Protein AF-A3RF07-F1 (afdb_monomer_lite)

Secondary structure (DSSP, 8-state):
-TTTTTHHHHHHHHHHHH--S-----PPPSSSSPPPGGGS--TTS--

Radius of gyration: 17.82 Å; chains: 1; bounding box: 29×15×51 Å

pLDDT: mean 86.71, std 12.2, range [44.97, 97.44]

Organism: NCBI:txid128780

Sequence (47 aa):
CQGRMCIGYCSDRLRRATGRHDVGWLRPRLPIDPIPFSAFQNLGTEA

Structure (mmCIF, N/CA/C/O backbone):
data_AF-A3RF07-F1
#
_entry.id   AF-A3RF07-F1
#
loop_
_atom_site.group_PDB
_atom_site.id
_atom_site.type_symbol
_atom_site.label_atom_id
_atom_site.label_alt_id
_atom_site.label_comp_id
_atom_site.label_asym_id
_atom_site.label_entity_id
_atom_site.label_seq_id
_atom_site.pdbx_PDB_ins_code
_atom_site.Cartn_x
_atom_site.Cartn_y
_atom_site.Cartn_z
_atom_site.occupancy
_atom_site.B_iso_or_equiv
_atom_site.auth_seq_id
_atom_site.auth_comp_id
_atom_site.auth_asym_id
_atom_site.auth_atom_id
_atom_site.pdbx_PDB_model_num
ATOM 1 N N . CYS A 1 1 ? 7.160 1.193 -3.785 1.00 81.38 1 CYS A N 1
ATOM 2 C CA . CYS A 1 1 ? 6.983 -0.061 -3.013 1.00 81.38 1 CYS A CA 1
ATOM 3 C C . CYS A 1 1 ? 5.525 -0.552 -2.921 1.00 81.38 1 CYS A C 1
ATOM 5 O O . CYS A 1 1 ? 5.275 -1.436 -2.113 1.00 81.38 1 CYS A O 1
ATOM 7 N N . GLN A 1 2 ? 4.561 -0.021 -3.694 1.00 89.56 2 GLN A N 1
ATOM 8 C CA . GLN A 1 2 ? 3.153 -0.475 -3.673 1.00 89.56 2 GLN A CA 1
ATOM 9 C C . GLN A 1 2 ? 2.544 -0.680 -2.270 1.00 89.56 2 GLN A C 1
ATOM 11 O O . GLN A 1 2 ? 1.862 -1.662 -2.001 1.00 89.56 2 GLN A O 1
ATOM 16 N N . GLY A 1 3 ? 2.836 0.224 -1.336 1.00 91.38 3 GLY A N 1
ATOM 17 C CA . GLY A 1 3 ? 2.302 0.125 0.020 1.00 91.38 3 GLY A CA 1
ATOM 18 C C . GLY A 1 3 ? 2.996 -0.884 0.940 1.00 91.38 3 GLY A C 1
ATOM 19 O O . GLY A 1 3 ? 2.618 -0.945 2.103 1.00 91.38 3 GLY A O 1
ATOM 20 N N . ARG A 1 4 ? 4.041 -1.609 0.503 1.00 89.50 4 ARG A N 1
ATOM 21 C CA . ARG A 1 4 ? 4.715 -2.657 1.305 1.00 89.50 4 ARG A CA 1
ATOM 22 C C . ARG A 1 4 ? 5.188 -2.176 2.686 1.00 89.50 4 ARG A C 1
ATOM 24 O O . ARG A 1 4 ? 5.179 -2.959 3.624 1.00 89.50 4 ARG A O 1
ATOM 31 N N . MET A 1 5 ? 5.559 -0.899 2.820 1.00 93.44 5 MET A N 1
ATOM 32 C CA . MET A 1 5 ? 5.983 -0.328 4.110 1.00 93.44 5 MET A CA 1
ATOM 33 C C . MET A 1 5 ? 4.888 0.454 4.844 1.00 93.44 5 MET A C 1
ATOM 35 O O . MET A 1 5 ? 4.919 0.539 6.065 1.00 93.44 5 MET A O 1
ATOM 39 N N . CYS A 1 6 ? 3.932 1.053 4.128 1.00 93.75 6 CYS A N 1
ATOM 40 C CA . CYS A 1 6 ? 2.998 2.015 4.722 1.00 93.75 6 CYS A CA 1
ATOM 41 C C . CYS A 1 6 ? 1.567 1.492 4.896 1.00 93.75 6 CYS A C 1
ATOM 43 O O . CYS A 1 6 ? 0.825 2.055 5.697 1.00 93.75 6 CYS A O 1
ATOM 45 N N . ILE A 1 7 ? 1.166 0.415 4.210 1.00 93.69 7 ILE A N 1
ATOM 46 C CA . ILE A 1 7 ? -0.238 -0.025 4.174 1.00 93.69 7 ILE A CA 1
ATOM 47 C C . ILE A 1 7 ? -0.795 -0.380 5.558 1.00 93.69 7 ILE A C 1
ATOM 49 O O . ILE A 1 7 ? -1.940 -0.043 5.860 1.00 93.69 7 ILE A O 1
ATOM 53 N N . GLY A 1 8 ? 0.018 -0.993 6.426 1.00 93.06 8 GLY A N 1
ATOM 54 C CA . GLY A 1 8 ? -0.383 -1.329 7.794 1.00 93.06 8 GLY A CA 1
ATOM 55 C C . GLY A 1 8 ? -0.679 -0.083 8.628 1.00 93.06 8 GLY A C 1
ATOM 56 O O . GLY A 1 8 ? -1.745 0.020 9.231 1.00 93.06 8 GLY A O 1
ATOM 57 N N . TYR A 1 9 ? 0.222 0.901 8.587 1.00 94.75 9 TYR A N 1
ATOM 58 C CA . TYR A 1 9 ? 0.051 2.172 9.292 1.00 94.75 9 TYR A CA 1
ATOM 59 C C . TYR A 1 9 ? -1.142 2.975 8.759 1.00 94.75 9 TYR A C 1
ATOM 61 O O . TYR A 1 9 ? -1.945 3.48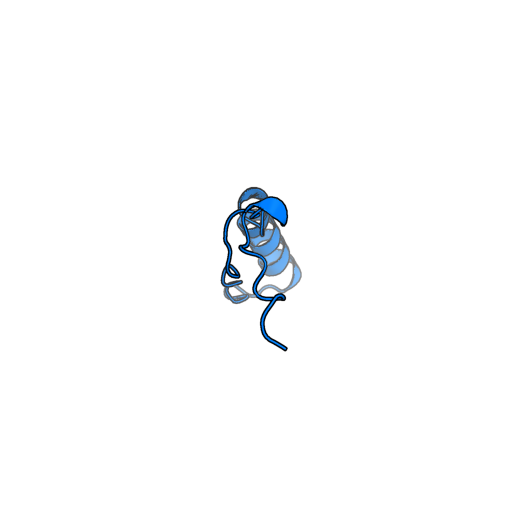8 9.537 1.00 94.75 9 TYR A O 1
ATOM 69 N N . CYS A 1 10 ? -1.309 3.045 7.437 1.00 93.88 10 CYS A N 1
ATOM 70 C CA . CYS A 1 10 ? -2.455 3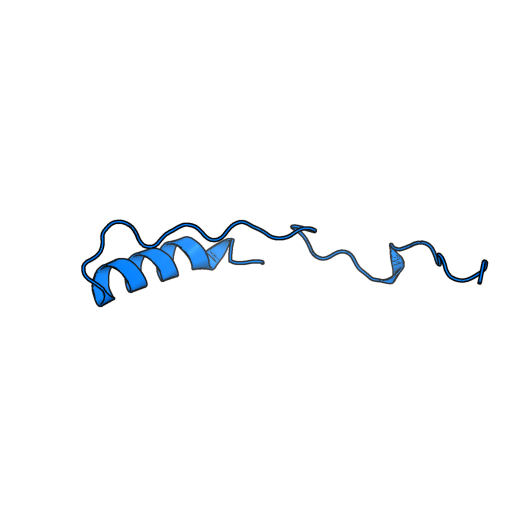.715 6.825 1.00 93.88 10 CYS A CA 1
ATOM 71 C C . CYS A 1 10 ? -3.780 3.049 7.220 1.00 93.88 10 CYS A C 1
ATOM 73 O O . CYS A 1 10 ? -4.740 3.748 7.538 1.00 93.88 10 CYS A O 1
ATOM 75 N N . SER A 1 11 ? -3.820 1.714 7.261 1.00 94.75 11 SER A N 1
ATOM 76 C CA . SER A 1 11 ? -5.008 0.969 7.689 1.00 94.75 11 SER A CA 1
ATOM 77 C C . SER A 1 11 ? -5.330 1.228 9.162 1.00 94.75 11 SER A C 1
ATOM 79 O O . SER A 1 11 ? -6.486 1.461 9.494 1.00 94.75 11 SER A O 1
ATOM 81 N N . ASP A 1 12 ? -4.325 1.254 10.046 1.00 95.12 12 ASP A N 1
ATOM 82 C CA . ASP A 1 12 ? -4.516 1.609 11.461 1.00 95.12 12 ASP A CA 1
ATOM 83 C C . ASP A 1 12 ? -5.097 3.020 11.625 1.00 95.12 12 ASP A C 1
ATOM 85 O O . ASP A 1 12 ? -6.104 3.213 12.309 1.00 95.12 12 ASP A O 1
ATOM 89 N N . ARG A 1 13 ? -4.523 4.009 10.930 1.00 96.88 13 ARG A N 1
ATOM 90 C CA . ARG A 1 13 ? -5.028 5.389 10.951 1.00 96.88 13 ARG A CA 1
ATOM 91 C C . ARG A 1 13 ? -6.460 5.487 10.435 1.00 96.88 13 ARG A C 1
ATOM 93 O O . ARG A 1 13 ? -7.264 6.200 11.033 1.00 96.88 13 ARG A O 1
ATOM 100 N N . LEU A 1 14 ? -6.792 4.747 9.380 1.00 96.00 14 LEU A N 1
ATOM 101 C CA . LEU A 1 14 ? -8.136 4.722 8.814 1.00 96.00 14 LEU A CA 1
ATOM 102 C C . LEU A 1 14 ? -9.151 4.092 9.778 1.00 96.00 14 LEU A C 1
ATOM 104 O O . LEU A 1 14 ? -10.242 4.636 9.943 1.00 96.00 14 LEU A O 1
ATOM 108 N N . ARG A 1 15 ? -8.786 3.009 10.477 1.00 96.25 15 ARG A N 1
ATOM 109 C CA . ARG A 1 15 ? -9.630 2.409 11.526 1.00 96.25 15 ARG A CA 1
ATOM 110 C C . ARG A 1 15 ? -9.911 3.399 12.651 1.00 96.25 15 ARG A C 1
ATOM 112 O O . ARG A 1 15 ? -11.065 3.586 13.023 1.00 96.25 15 ARG A O 1
ATOM 119 N N . ARG A 1 16 ? -8.878 4.093 13.145 1.00 97.44 16 ARG A N 1
ATOM 120 C CA . ARG A 1 16 ? -9.034 5.107 14.205 1.00 97.44 16 ARG A CA 1
ATOM 121 C C . ARG A 1 16 ? -9.926 6.268 13.776 1.00 97.44 16 ARG A C 1
ATOM 123 O O . ARG A 1 16 ? -10.764 6.697 14.556 1.00 97.44 16 ARG A O 1
ATOM 130 N N . ALA A 1 17 ? -9.753 6.768 12.555 1.00 97.44 17 ALA A N 1
ATOM 131 C CA . ALA A 1 17 ? -10.523 7.905 12.056 1.00 97.44 17 ALA A CA 1
ATOM 132 C C . ALA A 1 17 ? -11.994 7.559 11.777 1.00 97.44 17 ALA A C 1
ATOM 134 O O . ALA A 1 17 ? -12.865 8.407 11.932 1.00 97.44 17 ALA A O 1
ATOM 135 N N . THR A 1 18 ? -12.273 6.324 11.352 1.00 96.31 18 THR A N 1
ATOM 136 C CA . THR A 1 18 ? -13.628 5.896 10.960 1.00 96.31 18 THR A CA 1
ATOM 137 C C . THR A 1 18 ? -14.388 5.164 12.064 1.00 96.31 18 THR A C 1
ATOM 139 O O . THR A 1 18 ? -15.592 4.962 11.929 1.00 96.31 18 THR A O 1
ATOM 142 N N . GLY A 1 19 ? -13.705 4.713 13.120 1.00 96.19 19 GLY A N 1
ATOM 143 C CA . GLY A 1 19 ? -14.273 3.833 14.145 1.00 96.19 19 GLY A CA 1
ATOM 144 C C . GLY A 1 19 ? -14.606 2.423 13.641 1.00 96.19 19 GLY A C 1
ATOM 145 O O . GLY A 1 19 ? -15.205 1.638 14.371 1.00 96.19 19 GLY A O 1
ATOM 146 N N . ARG A 1 20 ? -14.244 2.080 12.396 1.00 94.81 20 ARG A N 1
ATOM 147 C CA . ARG A 1 20 ? -14.510 0.766 11.801 1.00 94.81 20 ARG A CA 1
ATOM 148 C C . ARG A 1 20 ? -13.314 -0.153 11.997 1.00 94.81 20 ARG A C 1
ATOM 150 O O . ARG A 1 20 ? -12.181 0.234 11.727 1.00 94.81 20 ARG A O 1
ATOM 157 N N . HIS A 1 21 ? -13.567 -1.390 12.416 1.00 90.25 21 HIS A N 1
ATOM 158 C CA . HIS A 1 21 ? -12.525 -2.419 12.517 1.00 90.25 21 HIS A CA 1
ATOM 159 C C . HIS A 1 21 ? -12.121 -2.968 11.145 1.00 90.25 21 HIS A C 1
ATOM 161 O O . HIS A 1 21 ? -10.935 -3.216 10.896 1.00 90.25 21 HIS A O 1
ATOM 167 N N . ASP A 1 22 ? -13.100 -3.105 10.252 1.00 92.62 22 ASP A N 1
ATOM 168 C CA . ASP A 1 22 ? -12.883 -3.498 8.869 1.00 92.62 22 ASP A CA 1
ATOM 169 C C . ASP A 1 22 ? -12.921 -2.273 7.949 1.00 92.62 22 ASP A C 1
ATOM 171 O O . ASP A 1 22 ? -13.923 -1.561 7.853 1.00 92.62 22 ASP A O 1
ATOM 175 N N . VAL A 1 23 ? -11.791 -2.020 7.295 1.00 93.31 23 VAL A N 1
ATOM 176 C CA . VAL A 1 23 ? -11.596 -0.935 6.323 1.00 93.31 23 VAL A CA 1
ATOM 177 C C . VAL A 1 23 ? -11.233 -1.485 4.939 1.00 93.31 23 VAL A C 1
ATOM 179 O O . VAL A 1 23 ? -10.831 -0.729 4.055 1.00 93.31 23 VAL A O 1
ATOM 182 N N . GLY A 1 24 ? -11.378 -2.800 4.744 1.00 90.25 24 GLY A N 1
ATOM 183 C CA . GLY A 1 24 ? -10.977 -3.499 3.532 1.00 90.25 24 GLY A CA 1
ATOM 184 C C . GLY A 1 24 ? -9.463 -3.691 3.403 1.00 90.25 24 GLY A C 1
ATOM 185 O O . GLY A 1 24 ? -8.662 -3.249 4.230 1.00 90.25 24 GLY A O 1
ATOM 186 N N . TRP A 1 25 ? -9.067 -4.384 2.333 1.00 85.12 25 TRP A N 1
ATOM 187 C CA . TRP A 1 25 ? -7.673 -4.700 2.025 1.00 85.12 25 TRP A CA 1
ATOM 188 C C . TRP A 1 25 ? -7.310 -4.259 0.607 1.00 85.12 25 TRP A C 1
ATOM 190 O O . TRP A 1 25 ? -7.968 -4.643 -0.363 1.00 85.12 25 TRP A O 1
ATOM 200 N N . LEU A 1 26 ? -6.217 -3.506 0.468 1.00 85.81 26 LEU A N 1
ATOM 201 C CA . LEU A 1 26 ? -5.695 -3.130 -0.843 1.00 85.81 26 LEU A CA 1
ATOM 202 C C . LEU A 1 26 ? -4.887 -4.293 -1.432 1.00 85.81 26 LEU A C 1
ATOM 204 O O . LEU A 1 26 ? -3.825 -4.660 -0.928 1.00 85.81 26 LEU A O 1
ATOM 208 N N . ARG A 1 27 ? -5.384 -4.884 -2.519 1.00 89.12 27 ARG A N 1
ATOM 209 C CA . ARG A 1 27 ? -4.670 -5.951 -3.232 1.00 89.12 27 ARG A CA 1
ATOM 210 C C . ARG A 1 27 ? -3.468 -5.357 -3.991 1.00 89.12 27 ARG A C 1
ATOM 212 O O . ARG A 1 27 ? -3.646 -4.353 -4.684 1.00 89.12 27 ARG A O 1
ATOM 219 N N . PRO A 1 28 ? -2.264 -5.952 -3.893 1.00 89.94 28 PRO A N 1
ATOM 220 C CA . PRO A 1 28 ? -1.125 -5.549 -4.714 1.00 89.94 28 PRO A CA 1
ATOM 221 C C . PRO A 1 28 ? -1.439 -5.648 -6.209 1.00 89.94 28 PRO A C 1
ATOM 223 O O . PRO A 1 28 ? -2.166 -6.551 -6.630 1.00 89.94 28 PRO A O 1
ATOM 226 N N . ARG A 1 29 ? -0.880 -4.736 -7.009 1.00 90.06 29 ARG A N 1
ATOM 227 C CA . ARG A 1 29 ? -1.014 -4.758 -8.468 1.00 90.06 29 ARG A CA 1
ATOM 228 C C . ARG A 1 29 ? 0.246 -5.337 -9.096 1.00 90.06 29 ARG A C 1
ATOM 230 O O . ARG A 1 29 ? 1.356 -5.087 -8.634 1.00 90.06 29 ARG A O 1
ATOM 237 N N . LEU A 1 30 ? 0.074 -6.122 -10.153 1.00 88.44 30 LEU A N 1
ATOM 238 C CA . LEU A 1 30 ? 1.209 -6.637 -10.908 1.00 88.44 30 LEU A CA 1
ATOM 239 C C . LEU A 1 30 ? 1.740 -5.564 -11.868 1.00 88.44 30 LEU A C 1
ATOM 241 O O . LEU A 1 30 ? 0.936 -4.813 -12.425 1.00 88.44 30 LEU A O 1
ATOM 245 N N . PRO A 1 31 ? 3.064 -5.502 -12.078 1.00 90.31 31 PRO A N 1
ATOM 246 C CA . PRO A 1 31 ? 4.118 -6.280 -11.410 1.00 90.31 31 PRO A CA 1
ATOM 247 C C . PRO A 1 31 ? 4.437 -5.749 -10.001 1.00 90.31 31 PRO A C 1
ATOM 249 O O . PRO A 1 31 ? 4.469 -4.542 -9.789 1.00 90.31 31 PRO A O 1
ATOM 252 N N . ILE A 1 32 ? 4.669 -6.647 -9.033 1.00 87.94 32 ILE A N 1
ATOM 253 C CA . ILE A 1 32 ? 4.895 -6.287 -7.616 1.00 87.94 32 ILE A CA 1
ATOM 254 C C . ILE A 1 32 ? 6.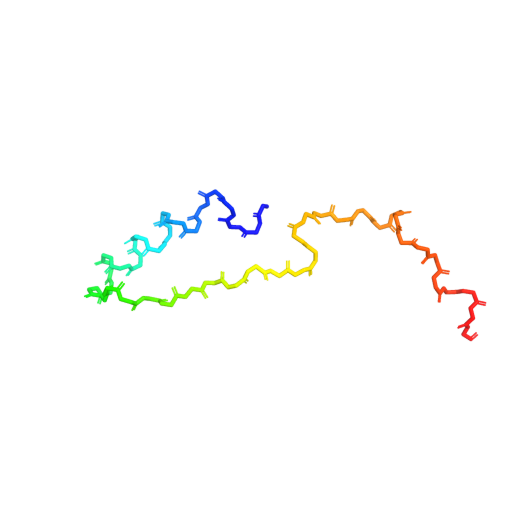105 -5.363 -7.443 1.00 87.94 32 ILE A C 1
ATOM 256 O O . ILE A 1 32 ? 6.038 -4.371 -6.708 1.00 87.94 32 ILE A O 1
ATOM 260 N N . ASP A 1 33 ? 7.190 -5.696 -8.131 1.00 88.81 33 ASP A N 1
ATOM 261 C CA . ASP A 1 33 ? 8.407 -4.904 -8.179 1.00 88.81 33 ASP A CA 1
ATOM 262 C C . ASP A 1 33 ? 8.494 -4.199 -9.542 1.00 88.81 33 ASP A C 1
ATOM 264 O O . ASP A 1 33 ? 8.001 -4.727 -10.544 1.00 88.81 33 ASP A O 1
ATOM 268 N N . PRO A 1 34 ? 9.051 -2.977 -9.594 1.00 89.50 34 PRO A N 1
ATOM 269 C CA . PRO A 1 34 ? 9.133 -2.224 -10.835 1.00 89.50 34 PRO A CA 1
ATOM 270 C C . PRO A 1 34 ? 10.008 -2.965 -11.850 1.00 89.50 34 PRO A C 1
ATOM 272 O O . PRO A 1 34 ? 11.156 -3.300 -11.563 1.00 89.50 34 PRO A O 1
ATOM 275 N N . ILE A 1 35 ? 9.463 -3.188 -13.045 1.00 89.69 35 ILE A N 1
ATOM 276 C CA . ILE A 1 35 ? 10.187 -3.768 -14.178 1.00 89.69 35 ILE A CA 1
ATOM 277 C C . ILE A 1 35 ? 10.643 -2.607 -15.073 1.00 89.69 35 ILE A C 1
ATOM 279 O O . ILE A 1 35 ? 9.797 -1.803 -15.476 1.00 89.69 35 ILE A O 1
ATOM 283 N N . PRO A 1 36 ? 11.946 -2.466 -15.373 1.00 89.31 36 PRO A N 1
ATOM 284 C CA . PRO A 1 36 ? 12.420 -1.403 -16.250 1.00 89.31 36 PRO A CA 1
ATOM 285 C C . PRO A 1 36 ? 11.920 -1.614 -17.683 1.00 89.31 36 PRO A C 1
ATOM 287 O O . PRO A 1 36 ? 11.813 -2.747 -18.147 1.00 89.31 36 PRO A O 1
ATOM 290 N N . PHE A 1 37 ? 11.680 -0.522 -18.415 1.00 86.31 37 PHE A N 1
ATOM 291 C CA . PHE A 1 37 ? 11.203 -0.596 -19.803 1.00 86.31 37 PHE A CA 1
ATOM 292 C C . PHE A 1 37 ? 12.149 -1.379 -20.733 1.00 86.31 37 PHE A C 1
ATOM 294 O O . PHE A 1 37 ? 11.691 -2.038 -21.657 1.00 86.31 37 PHE A O 1
ATOM 301 N N . SER A 1 38 ? 13.455 -1.382 -20.450 1.00 86.75 38 SER A N 1
ATOM 302 C CA . SER A 1 38 ? 14.462 -2.144 -21.203 1.00 86.75 38 SER A CA 1
ATOM 303 C C . SER A 1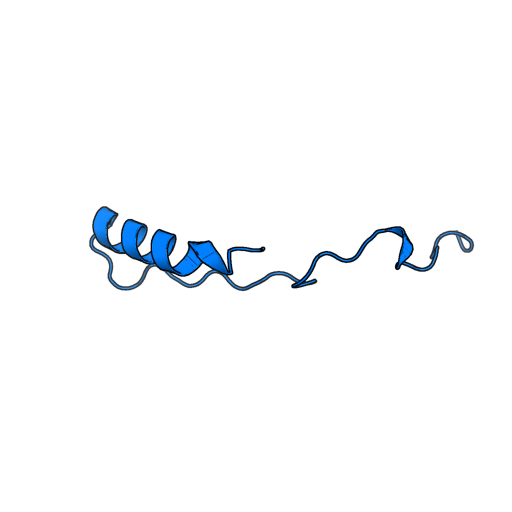 38 ? 14.348 -3.666 -21.067 1.00 86.75 38 SER A C 1
ATOM 305 O O . SER A 1 38 ? 14.923 -4.384 -21.878 1.00 86.75 38 SER A O 1
ATOM 307 N N . ALA A 1 39 ? 13.644 -4.170 -20.049 1.00 86.25 39 ALA A N 1
ATOM 308 C CA . ALA A 1 39 ? 13.405 -5.602 -19.878 1.00 86.25 39 ALA A CA 1
ATOM 309 C C . ALA A 1 39 ? 12.249 -6.119 -20.751 1.00 86.25 39 ALA A C 1
ATOM 311 O O . ALA A 1 39 ? 12.087 -7.331 -20.892 1.00 86.25 39 ALA A O 1
ATOM 312 N N . PHE A 1 40 ? 11.441 -5.227 -21.330 1.00 84.12 40 PHE A N 1
ATOM 313 C CA . PHE A 1 40 ? 10.399 -5.624 -22.267 1.00 84.12 40 PHE A CA 1
ATOM 314 C C . PHE A 1 40 ? 11.024 -5.833 -23.648 1.00 84.12 40 PHE A C 1
ATOM 316 O O . PHE A 1 40 ? 11.754 -4.980 -24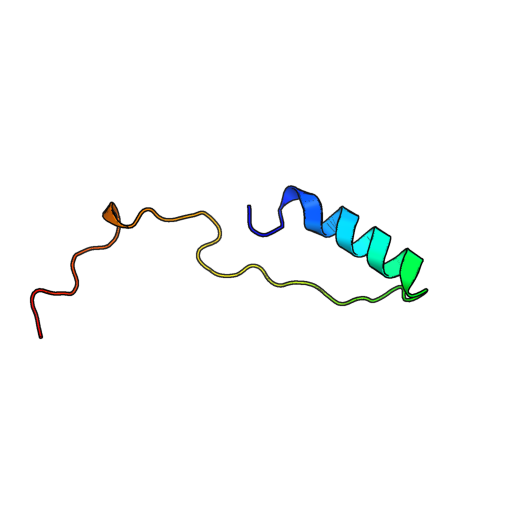.150 1.00 84.12 40 PHE A O 1
ATOM 323 N N . GLN A 1 41 ? 10.732 -6.975 -24.275 1.00 81.94 41 GLN A N 1
ATOM 324 C CA . GLN A 1 41 ? 11.035 -7.156 -25.692 1.00 81.94 41 GLN A CA 1
ATOM 325 C C . GLN A 1 41 ? 10.217 -6.139 -26.494 1.00 81.94 41 GLN A C 1
ATOM 327 O O . GLN A 1 41 ? 9.040 -5.917 -26.198 1.00 81.94 41 GLN A O 1
ATOM 332 N N . ASN A 1 42 ? 10.833 -5.525 -27.505 1.00 69.56 42 ASN A N 1
ATOM 333 C CA . ASN A 1 42 ? 10.126 -4.667 -28.448 1.00 69.56 42 ASN A CA 1
ATOM 334 C C . ASN A 1 42 ? 9.104 -5.520 -29.213 1.00 69.56 42 ASN A C 1
ATOM 336 O O . ASN A 1 42 ? 9.413 -6.075 -30.260 1.00 69.56 42 ASN A O 1
ATOM 340 N N . LEU A 1 43 ? 7.871 -5.598 -28.715 1.00 60.66 43 LEU A N 1
ATOM 341 C CA . LEU A 1 43 ? 6.721 -6.197 -29.407 1.00 60.66 43 LEU A CA 1
ATOM 342 C C . LEU A 1 43 ? 6.244 -5.327 -30.594 1.00 60.66 43 LEU A C 1
ATOM 344 O O . LEU A 1 43 ? 5.098 -5.420 -31.009 1.00 60.66 43 LEU A O 1
ATOM 348 N N . GLY A 1 44 ? 7.104 -4.442 -31.109 1.00 59.47 44 GLY A N 1
ATOM 349 C CA . GLY A 1 44 ? 6.774 -3.371 -32.051 1.00 59.47 44 GLY A CA 1
ATOM 350 C C . GLY A 1 44 ? 7.456 -3.476 -33.415 1.00 59.47 44 GLY A C 1
ATOM 351 O O . GLY A 1 44 ? 7.564 -2.463 -34.094 1.00 59.47 44 GLY A O 1
ATOM 352 N N . THR A 1 45 ? 7.935 -4.655 -33.817 1.00 57.09 45 THR A N 1
ATOM 353 C CA . THR A 1 45 ? 8.340 -4.910 -35.218 1.00 57.09 45 THR A CA 1
ATOM 354 C C . THR A 1 45 ? 7.301 -5.682 -36.029 1.00 57.09 45 THR A C 1
ATOM 356 O O . THR A 1 45 ? 7.568 -5.990 -37.183 1.00 57.09 45 THR A O 1
ATOM 359 N N . GLU A 1 46 ? 6.120 -5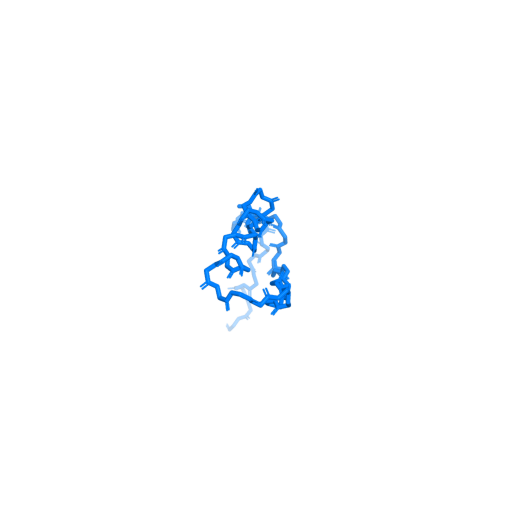.955 -35.469 1.00 52.19 46 GLU A N 1
ATOM 360 C CA . GLU A 1 46 ? 4.996 -6.553 -36.202 1.00 52.19 46 GLU A CA 1
ATOM 361 C C . GLU A 1 46 ? 3.728 -5.720 -35.946 1.00 52.19 46 GLU A C 1
ATOM 363 O O . GLU A 1 46 ? 2.966 -5.984 -35.016 1.00 52.19 46 GLU A O 1
ATOM 368 N N . ALA A 1 47 ? 3.552 -4.658 -36.734 1.00 44.97 47 ALA A N 1
ATOM 369 C CA . ALA A 1 47 ? 2.313 -3.893 -36.873 1.00 44.97 47 ALA A CA 1
ATOM 370 C C . ALA A 1 47 ? 2.138 -3.494 -38.340 1.00 44.97 47 ALA A C 1
ATOM 372 O O . ALA A 1 47 ? 3.158 -3.099 -38.954 1.00 44.97 47 ALA A O 1
#

Foldseek 3Di:
DQCPPPVVVVLVVVCVVPVDPDPDDDDQDPPNDDDDPVVDDCPPPPD